Protein AF-A0A0N8JVM8-F1 (afdb_monomer)

Radius of gyration: 15.79 Å; Cα contacts (8 Å, |Δi|>4): 30; chains: 1; bounding box: 26×19×49 Å

Nearest PDB structures (foldseek):
  7sh0-assembly2_B  TM=8.960E-01  e=7.671E-02  Homo sapiens
  5cu5-assembly2_B  TM=8.995E-01  e=1.038E-01  Homo sapiens
  7sh0-assembly1_A  TM=9.041E-01  e=1.171E-01  Homo sapiens
  5ab2-assembly1_A  TM=8.888E-01  e=1.171E-01  Homo sapiens
  5cu5-assembly1_A  TM=8.994E-01  e=1.491E-01  Homo sapiens

pLDDT: mean 89.07, std 11.03, range [45.09, 97.81]

Organism: Scleropages formosus (NCBI:txid113540)

Structure (mmCIF, N/CA/C/O backbone):
data_AF-A0A0N8JVM8-F1
#
_entry.id   AF-A0A0N8JVM8-F1
#
loop_
_atom_site.group_PDB
_atom_site.id
_atom_site.type_symbol
_atom_site.label_atom_id
_atom_site.label_alt_id
_atom_site.label_comp_id
_atom_site.label_asym_id
_atom_site.label_entity_id
_atom_site.label_seq_id
_atom_site.pdbx_PDB_ins_code
_atom_site.Cartn_x
_atom_site.Cartn_y
_atom_site.Cartn_z
_atom_site.occupancy
_atom_site.B_iso_or_equiv
_atom_site.auth_seq_id
_atom_site.auth_comp_id
_atom_site.auth_asym_id
_atom_site.auth_atom_id
_atom_site.pdbx_PDB_model_num
ATOM 1 N N . MET A 1 1 ? 13.186 10.153 -2.231 1.00 45.09 1 MET A N 1
ATOM 2 C CA . MET A 1 1 ? 12.225 10.396 -3.327 1.00 45.09 1 MET A CA 1
ATOM 3 C C . MET A 1 1 ? 10.996 9.552 -3.022 1.00 45.09 1 MET A C 1
ATOM 5 O O . MET A 1 1 ? 11.104 8.334 -3.047 1.00 45.09 1 MET A O 1
ATOM 9 N N . THR A 1 2 ? 9.891 10.156 -2.590 1.00 54.78 2 THR A N 1
ATOM 10 C CA . THR A 1 2 ? 8.642 9.437 -2.289 1.00 54.78 2 THR A CA 1
ATOM 11 C C . THR A 1 2 ? 7.903 9.166 -3.594 1.00 54.78 2 THR A C 1
ATOM 13 O O . THR A 1 2 ? 7.603 10.091 -4.345 1.00 54.78 2 THR A O 1
ATOM 16 N N . GLN A 1 3 ? 7.660 7.893 -3.902 1.00 73.75 3 GLN A N 1
ATOM 17 C CA . GLN A 1 3 ? 6.829 7.518 -5.044 1.00 73.75 3 GLN A CA 1
ATOM 18 C C . GLN A 1 3 ? 5.363 7.823 -4.719 1.00 73.75 3 GLN A C 1
ATOM 20 O O . GLN A 1 3 ? 4.915 7.558 -3.609 1.00 73.75 3 GLN A O 1
ATOM 25 N N . ILE A 1 4 ? 4.602 8.334 -5.690 1.00 77.81 4 ILE A N 1
ATOM 26 C CA . ILE A 1 4 ? 3.179 8.689 -5.515 1.00 77.81 4 ILE A CA 1
ATOM 27 C C . ILE A 1 4 ? 2.350 7.485 -5.022 1.00 77.81 4 ILE A C 1
ATOM 29 O O . ILE A 1 4 ? 1.377 7.649 -4.293 1.00 77.81 4 ILE A O 1
ATOM 33 N N . THR A 1 5 ? 2.765 6.267 -5.377 1.00 83.62 5 THR A N 1
ATOM 34 C CA . THR A 1 5 ? 2.077 5.012 -5.053 1.00 83.62 5 THR A CA 1
ATOM 35 C C . THR A 1 5 ? 2.472 4.413 -3.701 1.00 83.62 5 THR A C 1
ATOM 37 O O . THR A 1 5 ? 1.951 3.364 -3.336 1.00 83.62 5 THR A O 1
A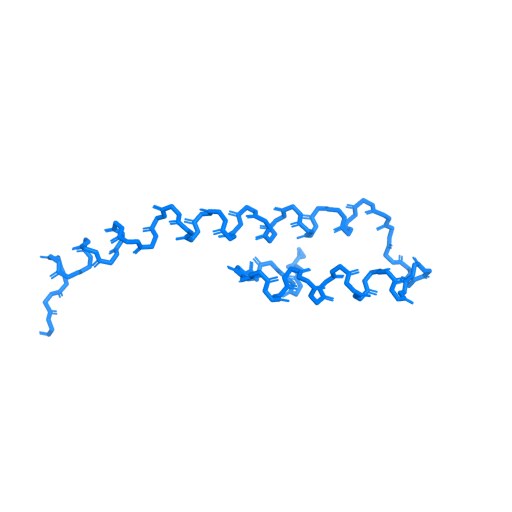TOM 40 N N . SER A 1 6 ? 3.377 5.034 -2.934 1.00 84.06 6 SER A N 1
ATOM 41 C CA . SER A 1 6 ? 3.916 4.434 -1.701 1.00 84.06 6 SER A CA 1
ATOM 42 C C . SER A 1 6 ? 2.876 4.243 -0.592 1.00 84.06 6 SER A C 1
ATOM 44 O O . SER A 1 6 ? 3.096 3.458 0.324 1.00 84.06 6 SER A O 1
ATOM 46 N N . THR A 1 7 ? 1.754 4.961 -0.655 1.00 90.62 7 THR A N 1
ATOM 47 C CA . THR A 1 7 ? 0.655 4.887 0.322 1.00 90.62 7 THR A CA 1
ATOM 48 C C . THR A 1 7 ? -0.475 3.954 -0.106 1.00 90.62 7 THR A C 1
ATOM 50 O O . THR A 1 7 ? -1.421 3.750 0.655 1.00 90.62 7 THR A O 1
ATOM 53 N N . TYR A 1 8 ? -0.412 3.394 -1.316 1.00 95.75 8 TYR A N 1
ATOM 54 C CA . TYR A 1 8 ? -1.464 2.525 -1.827 1.00 95.75 8 TYR A CA 1
ATOM 55 C C . TYR A 1 8 ? -1.467 1.203 -1.062 1.00 95.75 8 TYR A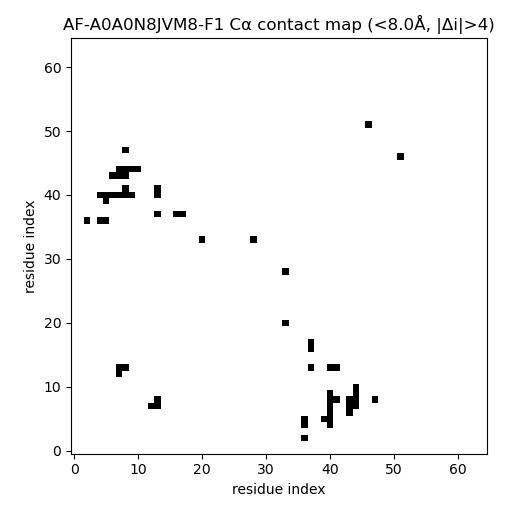 C 1
ATOM 57 O O . TYR A 1 8 ? -0.413 0.637 -0.769 1.00 95.75 8 TYR A O 1
ATOM 65 N N . ASN A 1 9 ? -2.661 0.732 -0.718 1.00 96.06 9 ASN A N 1
ATOM 66 C CA . ASN A 1 9 ? -2.868 -0.423 0.154 1.00 96.06 9 ASN A CA 1
ATOM 67 C C . ASN A 1 9 ? -4.170 -1.187 -0.156 1.00 96.06 9 ASN A C 1
ATOM 69 O O . ASN A 1 9 ? -4.653 -1.950 0.678 1.00 96.06 9 ASN A O 1
ATOM 73 N N . THR A 1 10 ? -4.738 -1.002 -1.354 1.00 96.38 10 THR A N 1
ATOM 74 C CA . THR A 1 10 ? -5.96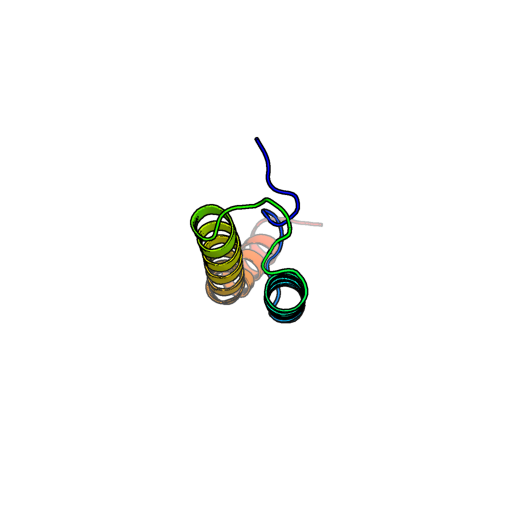3 -1.686 -1.800 1.00 96.38 10 THR A CA 1
ATOM 75 C C . THR A 1 10 ? -5.749 -2.456 -3.101 1.00 96.38 10 THR A C 1
ATOM 77 O O . THR A 1 10 ? -4.966 -2.041 -3.959 1.00 96.38 10 THR A O 1
ATOM 80 N N . ASP A 1 11 ? -6.499 -3.546 -3.289 1.00 95.50 11 ASP A N 1
ATOM 81 C CA . ASP A 1 11 ? -6.433 -4.361 -4.510 1.00 95.50 11 ASP A CA 1
ATOM 82 C C . ASP A 1 11 ? -6.816 -3.550 -5.772 1.00 95.50 11 ASP A C 1
ATOM 84 O O . ASP A 1 11 ? -6.226 -3.737 -6.836 1.00 95.50 11 ASP A O 1
ATOM 88 N N . LEU A 1 12 ? -7.735 -2.578 -5.655 1.00 96.38 12 LEU A N 1
ATOM 89 C CA . LEU A 1 12 ? -8.105 -1.683 -6.762 1.00 96.38 12 LEU A CA 1
ATOM 90 C C . LEU A 1 12 ? -6.935 -0.788 -7.201 1.00 96.38 12 LEU A C 1
ATOM 92 O O . LEU A 1 12 ? -6.697 -0.634 -8.398 1.00 96.38 12 LEU A O 1
ATOM 96 N N . GLN A 1 13 ? -6.191 -0.217 -6.250 1.00 96.12 13 GLN A N 1
ATOM 97 C CA . GLN A 1 13 ? -5.011 0.601 -6.549 1.00 96.12 13 GLN A CA 1
ATOM 98 C C . GLN A 1 13 ? -3.908 -0.226 -7.217 1.00 96.12 13 GLN A C 1
ATOM 100 O O . GLN A 1 13 ? -3.300 0.225 -8.189 1.00 96.12 13 GLN A O 1
ATOM 105 N N . LEU A 1 14 ? -3.681 -1.454 -6.739 1.00 95.62 14 LEU A N 1
ATOM 106 C CA . LEU A 1 14 ? -2.740 -2.384 -7.361 1.00 95.62 14 LEU A CA 1
ATOM 107 C C . LEU A 1 14 ? -3.132 -2.679 -8.815 1.00 95.62 14 LEU A C 1
ATOM 109 O O . LEU A 1 14 ? -2.293 -2.596 -9.713 1.00 95.62 14 LEU A O 1
ATOM 113 N N . TRP A 1 15 ? -4.412 -2.968 -9.058 1.00 96.00 15 TRP A N 1
ATOM 114 C CA . TRP A 1 15 ? -4.926 -3.210 -10.403 1.00 96.00 15 TRP A CA 1
ATOM 115 C C . TRP A 1 15 ? -4.737 -1.989 -11.315 1.00 96.00 15 TRP A C 1
ATOM 117 O O . TRP A 1 15 ? -4.231 -2.128 -12.429 1.00 96.00 15 TRP A O 1
ATOM 127 N N . GLN A 1 16 ? -5.054 -0.781 -10.838 1.00 94.81 16 GLN A N 1
ATOM 128 C CA . GLN A 1 16 ? -4.855 0.460 -11.598 1.00 94.81 16 GLN A CA 1
ATOM 129 C C . GLN A 1 16 ? -3.387 0.661 -12.001 1.00 94.81 16 GLN A C 1
ATOM 131 O O . GLN A 1 16 ? -3.114 1.043 -13.140 1.00 94.81 16 GLN A O 1
ATOM 136 N N . MET A 1 17 ? -2.439 0.359 -11.109 1.00 93.50 17 MET A N 1
ATOM 137 C CA . MET A 1 17 ? -1.006 0.426 -11.418 1.00 93.50 17 MET A CA 1
ATOM 138 C C . MET A 1 17 ? -0.597 -0.583 -12.491 1.00 93.50 17 MET A C 1
ATOM 140 O O . MET A 1 17 ? 0.103 -0.220 -13.435 1.00 93.50 17 MET A O 1
ATOM 144 N N . GLN A 1 18 ? -1.051 -1.834 -12.378 1.00 93.00 18 GLN A N 1
ATOM 145 C CA . GLN A 1 18 ? -0.769 -2.870 -13.376 1.00 93.00 18 GLN A CA 1
ATOM 146 C C . GLN A 1 18 ? -1.299 -2.469 -14.757 1.00 93.00 18 GLN A C 1
ATOM 148 O O . GLN A 1 18 ? -0.571 -2.566 -15.744 1.00 93.00 18 GLN A O 1
ATOM 153 N N . GLN A 1 19 ? -2.532 -1.953 -14.825 1.00 94.31 19 GLN A N 1
ATOM 154 C CA . GLN A 1 19 ? -3.121 -1.465 -16.074 1.00 94.31 19 GLN A CA 1
ATOM 155 C C . GLN A 1 19 ? -2.359 -0.264 -16.641 1.00 94.31 19 GLN A C 1
ATOM 157 O O . GLN A 1 19 ? -2.109 -0.203 -17.844 1.00 94.31 19 GLN A O 1
ATOM 162 N N . PHE A 1 20 ? -1.951 0.677 -15.788 1.00 91.06 20 PHE A N 1
ATOM 163 C CA . PHE A 1 20 ? -1.168 1.835 -16.209 1.00 91.06 20 PHE A CA 1
ATOM 164 C C . PHE A 1 20 ? 0.185 1.416 -16.803 1.00 91.06 20 PHE A C 1
ATOM 166 O O . PHE A 1 20 ? 0.538 1.856 -17.895 1.00 91.06 20 PHE A O 1
ATOM 173 N N . PHE A 1 21 ? 0.920 0.516 -16.146 1.00 89.50 21 PHE A N 1
ATOM 174 C CA . PHE A 1 21 ? 2.207 0.032 -16.655 1.00 89.50 21 PHE A CA 1
ATOM 175 C C . PHE A 1 21 ? 2.069 -0.796 -17.935 1.00 89.50 21 PHE A C 1
ATOM 177 O O . PHE A 1 21 ? 2.908 -0.660 -18.823 1.00 89.50 21 PHE A O 1
ATOM 184 N N . ALA A 1 22 ? 1.008 -1.597 -18.062 1.00 89.50 22 ALA A N 1
ATOM 185 C CA . ALA A 1 22 ? 0.719 -2.349 -19.282 1.00 89.50 22 ALA A CA 1
ATOM 186 C C . ALA A 1 22 ? 0.370 -1.431 -20.464 1.00 89.50 22 ALA A C 1
ATOM 188 O O . ALA A 1 22 ? 0.754 -1.707 -21.598 1.00 89.50 22 ALA A O 1
ATOM 189 N N . ARG A 1 23 ? -0.333 -0.321 -20.206 1.00 90.56 23 ARG A N 1
ATOM 190 C CA . ARG A 1 23 ? -0.710 0.661 -21.232 1.00 90.56 23 ARG A CA 1
ATOM 191 C C . ARG A 1 23 ? 0.462 1.527 -21.693 1.00 90.56 23 ARG A C 1
ATOM 193 O O . ARG A 1 23 ? 0.453 1.996 -22.829 1.00 90.56 23 ARG A O 1
ATOM 200 N N . TYR A 1 24 ? 1.451 1.742 -20.829 1.00 87.44 24 TYR A N 1
ATOM 201 C CA . TYR A 1 24 ? 2.574 2.641 -21.083 1.00 87.44 24 TYR A CA 1
ATOM 202 C C . TYR A 1 24 ? 3.935 1.952 -20.879 1.00 87.44 24 TYR A C 1
ATOM 204 O O . TYR A 1 24 ? 4.721 2.382 -20.025 1.00 87.44 24 TYR A O 1
ATOM 212 N N . PRO A 1 25 ? 4.259 0.909 -21.670 1.00 77.25 25 PRO A N 1
ATOM 213 C CA . PRO A 1 25 ? 5.517 0.181 -21.524 1.00 77.25 25 PRO A CA 1
ATOM 214 C C . PRO A 1 25 ? 6.733 1.108 -21.689 1.00 77.25 25 PRO A C 1
ATOM 216 O O . PRO A 1 25 ? 7.628 1.070 -20.850 1.00 77.25 25 PRO A O 1
ATOM 219 N N . GLU A 1 26 ? 6.676 2.055 -22.630 1.00 76.56 26 GLU A N 1
ATOM 220 C CA . GLU A 1 26 ? 7.776 2.959 -23.011 1.00 76.56 26 GLU A CA 1
ATOM 221 C C . GLU A 1 26 ? 7.853 4.279 -22.214 1.00 76.56 26 GLU A C 1
ATOM 223 O O . GLU A 1 26 ? 8.649 5.153 -22.545 1.00 76.56 26 GLU A O 1
ATOM 228 N N . ALA A 1 27 ? 7.030 4.484 -21.174 1.00 70.31 27 ALA A N 1
ATOM 229 C CA . ALA A 1 27 ? 6.915 5.775 -20.467 1.00 70.31 27 ALA A CA 1
ATOM 230 C C . ALA A 1 27 ? 8.118 6.174 -19.577 1.00 70.31 27 ALA A C 1
ATOM 232 O O . ALA A 1 27 ? 7.949 6.764 -18.512 1.00 70.31 27 ALA A O 1
ATOM 233 N N . GLY A 1 28 ? 9.345 5.846 -19.978 1.00 64.62 28 GLY A N 1
ATOM 234 C CA . GLY A 1 28 ? 10.591 6.378 -19.413 1.00 64.62 28 GLY A CA 1
ATOM 235 C C . GLY A 1 28 ? 10.996 5.841 -18.035 1.00 64.62 28 GLY A C 1
ATOM 236 O O . GLY A 1 28 ? 12.173 5.881 -17.692 1.00 64.62 28 GLY A O 1
ATOM 237 N N . ALA A 1 29 ? 10.068 5.294 -17.245 1.00 69.25 29 ALA A N 1
ATOM 238 C CA . ALA A 1 29 ? 10.398 4.554 -16.029 1.00 69.25 29 ALA A CA 1
ATOM 239 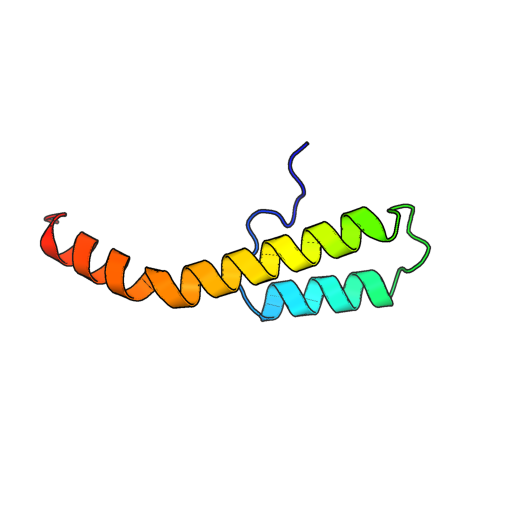C C . ALA A 1 29 ? 10.836 3.127 -16.386 1.00 69.25 29 ALA A C 1
ATOM 241 O O . ALA A 1 29 ? 10.042 2.369 -16.944 1.00 69.25 29 ALA A O 1
ATOM 242 N N . GLY A 1 30 ? 12.074 2.763 -16.040 1.00 75.88 30 GLY A N 1
ATOM 243 C CA . GLY A 1 30 ? 12.595 1.410 -16.248 1.00 75.88 30 GLY A CA 1
ATOM 244 C C . GLY A 1 30 ? 11.745 0.326 -15.571 1.00 75.88 30 GLY A C 1
ATOM 245 O O . GLY A 1 30 ? 10.959 0.590 -14.660 1.00 75.88 30 GLY A O 1
ATOM 246 N N . GLU A 1 31 ? 11.914 -0.922 -15.998 1.00 82.12 31 GLU A N 1
ATOM 247 C CA . GLU A 1 31 ? 11.130 -2.064 -15.506 1.00 82.12 31 GLU A CA 1
ATOM 248 C C . GLU A 1 31 ? 11.280 -2.286 -13.987 1.00 82.12 31 GLU A C 1
ATOM 250 O O . GLU A 1 31 ? 10.303 -2.544 -13.281 1.00 82.12 31 GLU A O 1
ATOM 255 N N . THR A 1 32 ? 12.496 -2.124 -13.462 1.00 87.06 32 THR A N 1
ATOM 256 C CA . THR A 1 32 ? 12.827 -2.341 -12.046 1.00 87.06 32 THR A CA 1
ATOM 257 C C . THR A 1 32 ? 12.021 -1.467 -11.073 1.00 87.06 32 THR A C 1
ATOM 259 O O . THR A 1 32 ? 11.364 -2.032 -10.197 1.00 87.06 32 THR A O 1
ATOM 262 N N . PRO A 1 33 ? 11.990 -0.122 -11.193 1.00 87.12 33 PRO A N 1
ATOM 263 C CA . PRO A 1 33 ? 11.213 0.715 -10.275 1.00 87.12 33 PRO A CA 1
ATOM 264 C C . PRO A 1 33 ? 9.703 0.450 -10.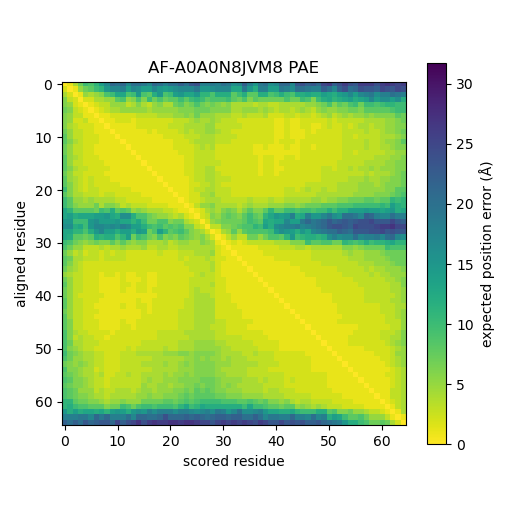347 1.00 87.12 33 PRO A C 1
ATOM 266 O O . PRO A 1 33 ? 9.016 0.610 -9.341 1.00 87.12 33 PRO A O 1
ATOM 269 N N . ARG A 1 34 ? 9.177 -0.008 -11.494 1.00 89.06 34 ARG A N 1
ATOM 270 C CA . ARG A 1 34 ? 7.767 -0.417 -11.613 1.00 89.06 34 ARG A CA 1
ATOM 271 C C . ARG A 1 34 ? 7.477 -1.681 -10.808 1.00 89.06 34 ARG A C 1
ATOM 273 O O . ARG A 1 34 ? 6.483 -1.722 -10.088 1.00 89.06 34 ARG A O 1
ATOM 280 N N . LYS A 1 35 ? 8.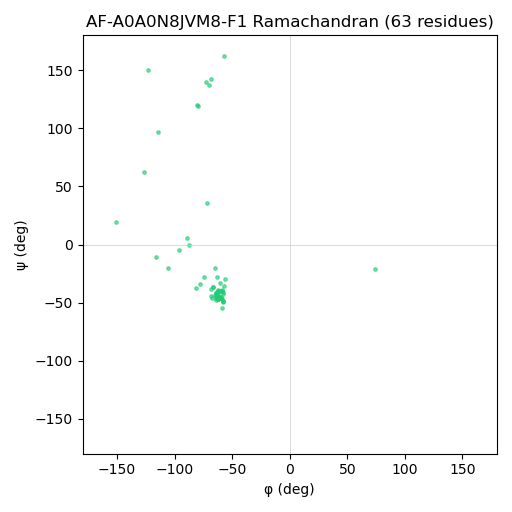358 -2.685 -10.880 1.00 90.31 35 LYS A N 1
ATOM 281 C CA . LYS A 1 35 ? 8.247 -3.909 -10.068 1.00 90.31 35 LYS A CA 1
ATOM 282 C C . LYS A 1 35 ? 8.312 -3.600 -8.574 1.00 90.31 35 LYS A C 1
ATOM 284 O O . LYS A 1 35 ? 7.447 -4.053 -7.834 1.00 90.31 35 LYS A O 1
ATOM 289 N N . GLN A 1 36 ? 9.261 -2.762 -8.155 1.00 91.88 36 GLN A N 1
ATOM 290 C CA . GLN A 1 36 ? 9.386 -2.332 -6.756 1.00 91.88 36 GLN A CA 1
ATOM 291 C C . GLN A 1 36 ? 8.134 -1.599 -6.257 1.00 91.88 36 GLN A C 1
ATOM 293 O O . GLN A 1 36 ? 7.683 -1.830 -5.135 1.00 91.88 36 GLN A O 1
ATOM 298 N N . ALA A 1 37 ? 7.539 -0.745 -7.095 1.00 92.06 37 ALA A N 1
ATOM 299 C CA . ALA A 1 37 ? 6.294 -0.066 -6.758 1.00 92.06 37 ALA A CA 1
ATOM 300 C C . ALA A 1 37 ? 5.139 -1.065 -6.557 1.00 92.06 37 ALA A C 1
ATOM 302 O O . ALA A 1 37 ? 4.401 -0.947 -5.583 1.00 92.06 37 ALA A O 1
ATOM 303 N N . LEU A 1 38 ? 4.998 -2.071 -7.432 1.00 93.88 38 LEU A N 1
ATOM 304 C CA . LEU A 1 38 ? 3.971 -3.116 -7.295 1.00 93.88 38 LEU A CA 1
ATOM 305 C C . LEU A 1 38 ? 4.173 -3.966 -6.034 1.00 93.88 38 LEU A C 1
ATOM 307 O O . LEU A 1 38 ? 3.212 -4.220 -5.312 1.00 93.88 38 LEU A O 1
ATOM 311 N N . GLU A 1 39 ? 5.412 -4.370 -5.752 1.00 95.00 39 GLU A N 1
ATOM 312 C CA . GLU A 1 39 ? 5.764 -5.140 -4.555 1.00 95.00 39 GLU A CA 1
ATOM 313 C C . GLU A 1 39 ? 5.469 -4.357 -3.271 1.00 95.00 39 GLU A C 1
ATOM 315 O O . GLU A 1 39 ? 4.913 -4.899 -2.319 1.00 95.00 39 GLU A O 1
ATOM 320 N N . THR A 1 40 ? 5.752 -3.053 -3.266 1.00 95.50 40 THR A N 1
ATOM 321 C CA . THR A 1 40 ? 5.436 -2.173 -2.133 1.00 95.50 40 THR A CA 1
ATOM 322 C C . THR A 1 40 ? 3.934 -2.159 -1.846 1.00 95.50 40 THR A C 1
ATOM 324 O O . THR A 1 40 ? 3.521 -2.321 -0.699 1.00 95.50 40 THR A O 1
ATOM 327 N N . VAL A 1 41 ? 3.098 -2.016 -2.879 1.00 96.06 41 VAL A N 1
ATOM 328 C CA . VAL A 1 41 ? 1.635 -1.993 -2.712 1.00 96.06 41 VAL A CA 1
ATOM 329 C C . VAL A 1 41 ? 1.093 -3.354 -2.282 1.00 96.06 41 VAL A C 1
ATOM 331 O O . VAL A 1 41 ? 0.221 -3.405 -1.416 1.00 96.06 41 VAL A O 1
ATOM 334 N N . LEU A 1 42 ? 1.634 -4.452 -2.815 1.00 96.50 42 LEU A N 1
ATOM 335 C CA . LEU A 1 42 ? 1.309 -5.806 -2.359 1.00 96.50 42 LEU A CA 1
ATOM 336 C C . LEU A 1 42 ? 1.615 -5.986 -0.867 1.00 96.50 42 LEU A C 1
ATOM 338 O O . LEU A 1 42 ? 0.745 -6.416 -0.113 1.00 96.50 42 LEU A O 1
ATOM 342 N N . ASN A 1 43 ? 2.807 -5.582 -0.426 1.00 97.00 43 ASN A N 1
ATOM 343 C CA . ASN A 1 43 ? 3.201 -5.660 0.980 1.00 97.00 43 ASN A CA 1
ATOM 344 C C . ASN A 1 43 ? 2.296 -4.806 1.878 1.00 97.00 43 ASN A C 1
ATOM 346 O O . ASN A 1 43 ? 1.906 -5.249 2.958 1.00 97.00 43 ASN A O 1
ATOM 350 N N . ASN A 1 44 ? 1.904 -3.614 1.424 1.00 96.88 44 ASN A N 1
ATOM 351 C CA . ASN A 1 44 ? 0.966 -2.760 2.150 1.00 96.88 44 ASN A CA 1
ATOM 352 C C . ASN A 1 44 ? -0.422 -3.408 2.287 1.00 96.88 44 ASN A C 1
ATOM 354 O O . ASN A 1 44 ? -1.001 -3.387 3.374 1.00 96.88 44 ASN A O 1
ATOM 358 N N . ILE A 1 45 ? -0.953 -3.996 1.208 1.00 97.69 45 ILE A N 1
ATOM 359 C CA . ILE A 1 45 ? -2.234 -4.723 1.218 1.00 97.69 45 ILE A CA 1
ATOM 360 C C . ILE A 1 45 ? -2.178 -5.870 2.231 1.00 97.69 45 ILE A C 1
ATOM 362 O O . ILE A 1 45 ? -3.073 -6.008 3.067 1.00 97.69 45 ILE A O 1
ATOM 366 N N . ASP A 1 46 ? -1.116 -6.671 2.181 1.00 97.81 46 ASP A N 1
ATOM 367 C CA . ASP A 1 46 ? -0.921 -7.808 3.078 1.00 97.81 46 ASP A CA 1
ATOM 368 C C . ASP A 1 46 ? -0.802 -7.373 4.537 1.00 97.81 46 ASP A C 1
ATOM 370 O O . ASP A 1 46 ? -1.409 -7.978 5.424 1.00 97.81 46 ASP A O 1
ATOM 374 N N . TRP A 1 47 ? -0.072 -6.290 4.795 1.00 97.81 47 TRP A N 1
ATOM 375 C CA . TRP A 1 47 ? 0.043 -5.728 6.131 1.00 97.81 47 TRP A CA 1
ATOM 376 C C . TRP A 1 47 ? -1.318 -5.259 6.653 1.00 97.81 47 TRP A C 1
ATOM 378 O O . TRP A 1 47 ? -1.696 -5.618 7.767 1.00 97.81 47 TRP A O 1
ATOM 388 N N . VAL A 1 48 ? -2.104 -4.532 5.854 1.00 96.88 48 VAL A N 1
ATOM 389 C CA . VAL A 1 48 ? -3.447 -4.092 6.266 1.00 96.88 48 VAL A CA 1
ATOM 390 C C . VAL A 1 48 ? -4.352 -5.296 6.535 1.00 96.88 48 VAL A C 1
ATOM 392 O O . VAL A 1 48 ? -5.026 -5.322 7.564 1.00 96.88 48 VAL A O 1
ATOM 395 N N . LYS A 1 49 ? -4.340 -6.319 5.671 1.00 96.19 49 LYS A N 1
ATOM 396 C CA . LYS A 1 49 ? -5.140 -7.545 5.850 1.00 96.19 49 LYS A CA 1
ATOM 397 C C . LYS A 1 49 ? -4.816 -8.262 7.165 1.00 96.19 49 LYS A C 1
ATOM 399 O O . LYS A 1 49 ? -5.734 -8.735 7.829 1.00 96.19 49 LYS A O 1
ATOM 404 N N . ARG A 1 50 ? -3.538 -8.321 7.552 1.00 97.31 50 ARG A N 1
ATOM 405 C CA . ARG A 1 50 ? -3.080 -9.028 8.763 1.00 97.31 50 ARG A CA 1
ATOM 406 C C . ARG A 1 50 ? -3.264 -8.218 10.047 1.00 97.31 50 ARG A C 1
ATOM 408 O O . ARG A 1 50 ? -3.604 -8.796 11.068 1.00 97.31 50 ARG A O 1
ATOM 415 N N . ASN A 1 51 ? -3.057 -6.902 9.999 1.00 97.50 51 ASN A N 1
ATOM 416 C CA . ASN A 1 51 ? -2.914 -6.087 11.212 1.00 97.50 51 ASN A CA 1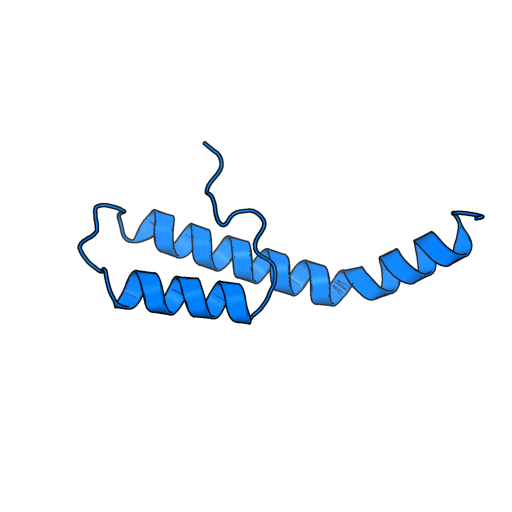
ATOM 417 C C . ASN A 1 51 ? -4.144 -5.223 11.532 1.00 97.50 51 ASN A C 1
ATOM 419 O O . ASN A 1 51 ? -4.319 -4.810 12.676 1.00 97.50 51 ASN A O 1
ATOM 423 N N . LYS A 1 52 ? -5.022 -4.936 10.557 1.00 95.88 52 LYS A N 1
ATOM 424 C CA . LYS A 1 52 ? -6.139 -3.989 10.749 1.00 95.88 52 LYS A CA 1
ATOM 425 C C . LYS A 1 52 ? -7.078 -4.387 11.889 1.00 95.88 52 LYS A C 1
ATOM 427 O O . LYS A 1 52 ? -7.500 -3.520 12.646 1.00 95.88 52 LYS A O 1
ATOM 432 N N . ALA A 1 53 ? -7.418 -5.671 11.995 1.00 95.75 53 ALA A N 1
ATOM 433 C CA . ALA A 1 53 ? -8.336 -6.154 13.0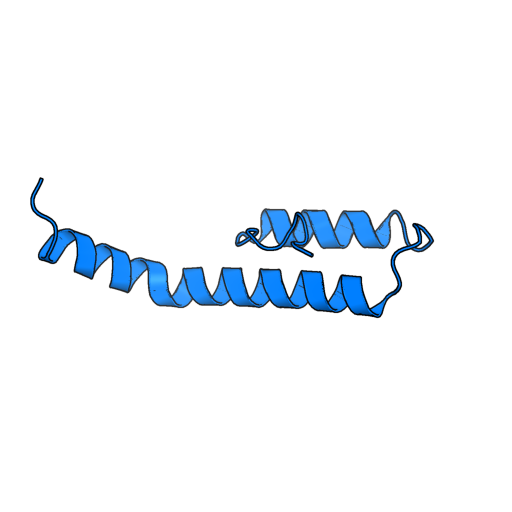25 1.00 95.75 53 ALA A CA 1
ATOM 434 C C . ALA A 1 53 ? -7.729 -6.039 14.432 1.00 95.75 53 ALA A C 1
ATOM 436 O O . ALA A 1 53 ? -8.376 -5.516 15.334 1.00 95.75 53 ALA A O 1
ATOM 437 N N . GLU A 1 54 ? -6.475 -6.467 14.595 1.00 97.19 54 GLU A N 1
ATOM 438 C CA . GLU A 1 54 ? -5.755 -6.404 15.871 1.00 97.19 54 GLU A CA 1
ATOM 439 C C . GLU A 1 54 ? -5.570 -4.959 16.346 1.00 97.19 54 GLU A C 1
ATOM 441 O O . GLU A 1 54 ? -5.885 -4.633 17.489 1.00 97.19 54 GLU A O 1
ATOM 446 N N . ILE A 1 55 ? -5.136 -4.066 15.451 1.00 96.12 55 ILE A N 1
ATOM 447 C CA . ILE A 1 55 ? -4.980 -2.641 15.766 1.00 96.12 55 ILE A CA 1
ATOM 448 C C . ILE A 1 55 ? -6.335 -2.018 16.124 1.00 96.12 55 ILE A C 1
ATOM 450 O O . ILE A 1 55 ? -6.408 -1.240 17.071 1.00 96.12 55 ILE A O 1
ATOM 454 N N . GLY A 1 56 ? -7.409 -2.376 15.412 1.00 95.44 56 GLY A N 1
ATOM 455 C CA . GLY A 1 56 ? -8.765 -1.917 15.725 1.00 95.44 56 GLY A CA 1
ATOM 456 C C . GLY A 1 56 ? -9.192 -2.294 17.144 1.00 95.44 56 GLY A C 1
ATOM 457 O O . GLY A 1 56 ? -9.573 -1.424 17.921 1.00 95.44 56 GLY A O 1
ATOM 458 N N . GLN A 1 57 ? -9.023 -3.564 17.518 1.00 95.88 57 GLN A N 1
ATOM 459 C CA . GLN A 1 57 ? -9.324 -4.045 18.872 1.00 95.88 57 GLN A CA 1
ATOM 460 C C . GLN A 1 57 ? -8.454 -3.366 19.937 1.00 95.88 57 GLN A C 1
ATOM 462 O O . GLN A 1 57 ? -8.928 -3.039 21.026 1.00 95.88 57 GLN A O 1
ATOM 467 N N . TRP A 1 58 ? -7.172 -3.141 19.640 1.00 96.31 58 TRP A N 1
ATOM 468 C CA . TRP A 1 58 ? -6.278 -2.435 20.551 1.00 96.31 58 TRP A CA 1
ATOM 469 C C . TRP A 1 58 ? -6.726 -0.986 20.774 1.00 96.31 58 TRP A C 1
ATOM 471 O O . TRP A 1 58 ? -6.733 -0.531 21.918 1.00 96.31 58 TRP A O 1
ATOM 481 N N . LEU A 1 59 ? -7.136 -0.280 19.717 1.00 95.69 59 LEU A N 1
ATOM 482 C CA . LEU A 1 59 ? -7.635 1.093 19.810 1.00 95.69 59 LEU A CA 1
ATOM 483 C C . LEU A 1 59 ? -8.922 1.163 20.636 1.00 95.69 59 LEU A C 1
ATOM 485 O O . LEU A 1 59 ? -8.988 1.963 21.564 1.00 95.69 59 LEU A O 1
ATOM 489 N N . GLU A 1 60 ? -9.890 0.283 20.371 1.00 94.19 60 GLU A N 1
ATOM 490 C CA . GLU A 1 60 ? -11.144 0.196 21.138 1.00 94.19 60 GLU A CA 1
ATOM 491 C C . GLU A 1 60 ? -10.903 -0.046 22.633 1.00 94.19 60 GLU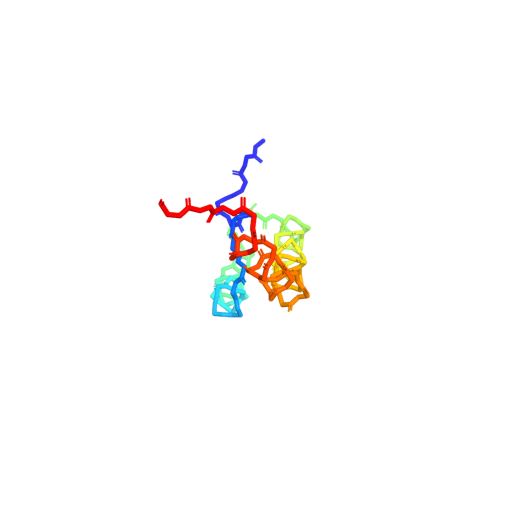 A C 1
ATOM 493 O O . GLU A 1 60 ? -11.623 0.477 23.481 1.00 94.19 60 GLU A O 1
ATOM 498 N N . LYS A 1 61 ? -9.873 -0.828 22.970 1.00 94.69 61 LYS A N 1
ATOM 499 C CA . LYS A 1 61 ? -9.528 -1.150 24.357 1.00 94.69 61 LYS A CA 1
ATOM 500 C C . LYS A 1 61 ? -8.784 -0.023 25.081 1.00 94.69 61 LYS A C 1
ATOM 502 O O . LYS A 1 61 ? -8.918 0.088 26.298 1.00 94.69 61 LYS A O 1
ATOM 507 N N . ASN A 1 62 ? -7.949 0.745 24.380 1.00 94.69 62 ASN A N 1
ATOM 508 C CA . ASN A 1 62 ? -6.951 1.620 25.014 1.00 94.69 62 ASN A CA 1
ATOM 509 C C . ASN A 1 62 ? -7.156 3.118 24.755 1.00 94.69 62 ASN A C 1
ATOM 511 O O . ASN A 1 62 ? -6.493 3.924 25.406 1.00 94.69 62 ASN A O 1
ATOM 515 N N . VAL A 1 63 ? -8.044 3.507 23.839 1.00 90.06 63 VAL A N 1
ATOM 516 C CA . VAL A 1 63 ? -8.328 4.914 23.535 1.00 90.06 63 VAL A CA 1
ATOM 517 C C . VAL A 1 63 ? -9.770 5.233 23.947 1.00 90.06 63 VAL A C 1
ATOM 519 O O . VAL A 1 63 ? -10.695 4.933 23.193 1.00 90.06 63 VAL A O 1
ATOM 522 N N . PRO A 1 64 ? -9.992 5.800 25.149 1.00 74.81 64 PRO A N 1
ATOM 523 C CA . PRO A 1 64 ? -11.314 6.271 25.547 1.00 74.81 64 PRO A CA 1
ATOM 524 C C . PRO A 1 64 ? -11.725 7.499 24.716 1.00 74.81 64 PRO A C 1
ATOM 526 O O . PRO A 1 64 ? -10.876 8.325 24.379 1.00 74.81 64 PRO A O 1
ATOM 529 N N . TYR A 1 65 ? -13.019 7.571 24.379 1.00 66.44 65 TYR A N 1
ATOM 530 C CA . TYR A 1 65 ? -13.656 8.686 23.662 1.00 66.44 65 TYR A CA 1
ATOM 531 C C . TYR A 1 65 ? -13.579 10.011 24.427 1.00 66.44 65 TYR A C 1
ATOM 533 O O . TYR A 1 65 ? -13.725 9.981 25.672 1.00 66.44 65 TYR A O 1
#

Mean predicted aligned error: 5.24 Å

Sequence (65 aa):
MTQITSTYNTDLQLWQMQQFFARYPEAGAGETPRKQALETVLNNIDWVKRNKAEIGQWLEKNVPY

Foldseek 3Di:
DDDPLLPAQDPVSLVVLVVVCVVCVPPPDDPVVSVVSSVSNVVSNVCCVPCVVVVVVVCVVPPDD

Secondary structure (DSSP, 8-state):
---TTTT--SHHHHHHHHHHHHH-TTSSS-HHHHHHHHHHHHHHHHHHHHHHHHHHHHHHHH---

Solvent-accessible surface area (backbone atoms only — not comparable to full-atom values): 3942 Å² total; per-residue (Å²): 134,86,61,93,58,75,80,41,48,46,74,67,56,51,49,53,50,54,53,49,48,70,75,42,71,82,70,81,64,58,72,65,67,54,51,52,50,53,52,51,25,51,52,37,29,52,48,48,74,71,43,50,64,60,53,50,55,50,43,70,73,71,54,84,132